Protein AF-A0A2V7KXC8-F1 (afdb_monomer_lite)

pLDDT: mean 89.39, std 6.76, range [58.69, 96.81]

Secondary structure (DSSP, 8-state):
-HHHHHHHHHHHHHH-TTHHHHSTTGGGTTS-HHHHHHHHHHHHHHHHHHTTT--HHHHHHHHHHHHHHHHHHHHHHHHHHHTTB-TTS-B--HHHHHHHHHHHHHHHHHHHHHHHHHHTS--

Radius of gyration: 15.14 Å; chains: 1; bounding box: 38×20×43 Å

Sequence (123 aa):
MVAAKHMAWACLVLSNPASLGATPLKPLYVVSPEYTAAMLFAASGLALAAMRRAPGGVTAAMMVPQQFLMILAASGSLTAILSAQYGDGEFRPLSFIAADQSIHVILALWHVFVLATWFRRPV

Foldseek 3Di:
DLLVVLQVQLVVCVVPVLCCQVALNVVVNVDHSNVSSVLSNQLSVLQVVLVPDDQLQSSLVSNVSSLVSLVSSLVSLVVCLVVCATSNGDHDDSVVSCVVSVVSNVVSVVVVVVSVVSNVDDD

Structure (mmCIF, N/CA/C/O backbone):
data_AF-A0A2V7KXC8-F1
#
_entry.id   AF-A0A2V7KXC8-F1
#
loop_
_atom_site.group_PDB
_atom_site.id
_atom_site.type_symbol
_atom_site.label_atom_id
_atom_site.label_alt_id
_atom_site.label_comp_id
_atom_site.label_asym_id
_atom_site.label_entity_id
_atom_site.label_seq_id
_atom_site.pdbx_PDB_ins_code
_atom_site.Cartn_x
_atom_site.Cartn_y
_atom_site.Cartn_z
_atom_site.occupancy
_atom_site.B_iso_or_equiv
_atom_site.auth_seq_id
_atom_site.auth_comp_id
_atom_site.auth_asym_id
_atom_site.auth_atom_id
_atom_site.pdbx_PDB_model_num
ATOM 1 N N . MET A 1 1 ? -4.573 -11.097 5.986 1.00 77.12 1 MET A N 1
ATOM 2 C CA . MET A 1 1 ? -3.992 -11.160 4.624 1.00 77.12 1 MET A CA 1
ATOM 3 C C . MET A 1 1 ? -3.213 -9.896 4.260 1.00 77.12 1 MET A C 1
ATOM 5 O O . MET A 1 1 ? -2.034 -10.017 3.970 1.00 77.12 1 MET A O 1
ATOM 9 N N . VAL A 1 2 ? -3.803 -8.692 4.325 1.00 88.25 2 VAL A N 1
ATOM 10 C CA . VAL A 1 2 ? -3.100 -7.447 3.930 1.00 88.25 2 VAL A CA 1
ATOM 11 C C . VAL A 1 2 ? -1.878 -7.137 4.811 1.00 88.25 2 VAL A C 1
ATOM 13 O O . VAL A 1 2 ? -0.831 -6.787 4.281 1.00 88.25 2 VAL A O 1
ATOM 16 N N . ALA A 1 3 ? -1.969 -7.316 6.135 1.00 90.38 3 ALA A N 1
ATOM 17 C CA . ALA A 1 3 ? -0.822 -7.108 7.031 1.00 90.38 3 ALA A CA 1
ATOM 18 C C . ALA A 1 3 ? 0.362 -8.019 6.656 1.00 90.38 3 ALA A C 1
ATOM 20 O O . ALA A 1 3 ? 1.474 -7.547 6.462 1.00 90.38 3 ALA A O 1
ATOM 21 N N . ALA A 1 4 ? 0.103 -9.311 6.427 1.00 91.75 4 ALA A N 1
ATOM 22 C CA . ALA A 1 4 ? 1.129 -10.254 5.977 1.00 91.75 4 ALA A CA 1
ATOM 23 C C . ALA A 1 4 ? 1.763 -9.840 4.636 1.00 91.75 4 ALA A C 1
ATOM 25 O O . ALA A 1 4 ? 2.968 -9.979 4.458 1.00 91.75 4 ALA A O 1
ATOM 26 N N . LYS A 1 5 ? 0.973 -9.280 3.712 1.00 91.75 5 LYS A N 1
ATOM 27 C CA . LYS A 1 5 ? 1.470 -8.756 2.434 1.00 91.75 5 LYS A CA 1
ATOM 28 C C . LYS A 1 5 ? 2.416 -7.567 2.616 1.00 91.75 5 LYS A C 1
ATOM 30 O O . LYS A 1 5 ? 3.486 -7.561 2.022 1.00 91.75 5 LYS A O 1
ATOM 35 N N . HIS A 1 6 ? 2.054 -6.591 3.448 1.00 93.31 6 HIS A N 1
ATOM 36 C CA . HIS A 1 6 ? 2.938 -5.460 3.747 1.00 93.31 6 HIS A CA 1
ATOM 37 C C . HIS A 1 6 ? 4.213 -5.907 4.470 1.00 93.31 6 HIS A C 1
ATOM 39 O O . HIS A 1 6 ? 5.286 -5.428 4.125 1.00 93.31 6 HIS A O 1
ATOM 45 N N . MET A 1 7 ? 4.131 -6.872 5.391 1.00 95.06 7 MET A N 1
ATOM 46 C CA . MET A 1 7 ? 5.323 -7.473 6.003 1.00 95.06 7 MET A CA 1
ATOM 47 C C . MET A 1 7 ? 6.217 -8.160 4.964 1.00 95.06 7 MET A C 1
ATOM 49 O O . MET A 1 7 ? 7.425 -7.951 4.970 1.00 95.06 7 MET A O 1
ATOM 53 N N . ALA A 1 8 ? 5.639 -8.941 4.045 1.00 94.00 8 ALA A N 1
ATOM 54 C CA . ALA A 1 8 ? 6.394 -9.598 2.980 1.00 94.00 8 ALA A CA 1
ATOM 55 C C . ALA A 1 8 ? 7.095 -8.580 2.069 1.00 94.00 8 ALA A C 1
ATOM 57 O O . ALA A 1 8 ? 8.270 -8.747 1.751 1.00 94.00 8 ALA A O 1
ATOM 58 N N . TRP A 1 9 ? 6.411 -7.494 1.701 1.00 93.25 9 TRP A N 1
ATOM 59 C CA . TRP A 1 9 ? 7.026 -6.397 0.957 1.00 93.25 9 TRP A CA 1
ATOM 60 C C . TRP A 1 9 ? 8.112 -5.676 1.748 1.00 93.25 9 TRP A C 1
ATOM 62 O O . TRP A 1 9 ? 9.144 -5.362 1.172 1.00 93.25 9 TRP A O 1
ATOM 72 N N . ALA A 1 10 ? 7.932 -5.457 3.050 1.00 93.56 10 ALA A N 1
ATOM 73 C CA . ALA A 1 10 ? 8.959 -4.845 3.885 1.00 93.56 10 ALA A CA 1
ATOM 74 C C . ALA A 1 10 ? 10.239 -5.694 3.894 1.00 93.56 10 ALA A C 1
ATOM 76 O O . ALA A 1 10 ? 11.326 -5.176 3.647 1.00 93.56 10 ALA A O 1
ATOM 77 N N . CYS A 1 11 ? 10.105 -7.011 4.086 1.00 94.88 11 CYS A N 1
ATOM 78 C CA . CYS A 1 11 ? 11.227 -7.945 3.992 1.00 94.88 11 CYS A CA 1
ATOM 79 C C . CYS A 1 11 ? 11.883 -7.917 2.606 1.00 94.88 11 CYS A C 1
ATOM 81 O O . CYS A 1 11 ? 13.110 -7.909 2.506 1.00 94.88 11 CYS A O 1
ATOM 83 N N . LEU A 1 12 ? 11.076 -7.890 1.542 1.00 92.88 12 LEU A N 1
ATOM 84 C CA . LEU A 1 12 ? 11.559 -7.869 0.164 1.00 92.88 12 LEU A CA 1
ATOM 85 C C . LEU A 1 12 ? 12.348 -6.589 -0.143 1.00 92.88 12 LEU A C 1
ATOM 87 O O . LEU A 1 12 ? 13.435 -6.677 -0.702 1.00 92.88 12 LEU A O 1
ATOM 91 N N . VAL A 1 13 ? 11.846 -5.425 0.276 1.00 91.75 13 VAL A N 1
ATOM 92 C CA . VAL A 1 13 ? 12.504 -4.123 0.086 1.00 91.75 13 VAL A CA 1
ATOM 93 C C . VAL A 1 13 ? 13.831 -4.055 0.841 1.00 91.75 13 VAL A C 1
ATOM 95 O O . VAL A 1 13 ? 14.814 -3.577 0.284 1.00 91.75 13 VAL A O 1
ATOM 98 N N . LEU A 1 14 ? 13.889 -4.581 2.070 1.00 93.00 14 LEU A N 1
ATOM 99 C CA . LEU A 1 14 ? 15.137 -4.645 2.843 1.00 93.00 14 LEU A CA 1
ATOM 100 C C . LEU A 1 14 ? 16.153 -5.625 2.251 1.00 93.00 14 LEU A C 1
ATOM 102 O O . LEU A 1 14 ? 17.354 -5.390 2.335 1.00 93.00 14 LEU A O 1
ATOM 106 N N . SER A 1 15 ? 15.681 -6.726 1.666 1.00 94.56 15 SER A N 1
ATOM 107 C CA . SER A 1 15 ? 16.556 -7.754 1.090 1.00 94.56 15 SER A CA 1
ATOM 108 C C . SER A 1 15 ? 17.047 -7.379 -0.308 1.00 94.56 15 SER A C 1
ATOM 110 O O . SER A 1 15 ? 18.147 -7.749 -0.704 1.00 94.56 15 SER A O 1
ATOM 112 N N . ASN A 1 16 ? 16.220 -6.667 -1.072 1.00 92.19 16 ASN A N 1
ATOM 113 C CA . ASN A 1 16 ? 16.525 -6.212 -2.418 1.00 92.19 16 ASN A CA 1
ATOM 114 C C . ASN A 1 16 ? 15.774 -4.900 -2.717 1.00 92.19 16 ASN A C 1
ATOM 116 O O . ASN A 1 16 ? 14.627 -4.947 -3.174 1.00 92.19 16 ASN A O 1
ATOM 120 N N . PRO A 1 17 ? 16.407 -3.729 -2.538 1.00 87.19 17 PRO A N 1
ATOM 121 C CA . PRO A 1 17 ? 15.781 -2.434 -2.808 1.00 87.19 17 PRO A CA 1
ATOM 122 C C . PRO A 1 17 ? 15.251 -2.262 -4.239 1.00 87.19 17 PRO A C 1
ATOM 124 O O . PRO A 1 17 ? 14.261 -1.559 -4.444 1.00 87.19 17 PRO A O 1
ATOM 127 N N . ALA A 1 18 ? 15.835 -2.952 -5.230 1.00 85.81 18 ALA A N 1
ATOM 128 C CA . ALA A 1 18 ? 15.357 -2.912 -6.616 1.00 85.81 18 ALA A CA 1
ATOM 129 C C . ALA A 1 18 ? 13.930 -3.478 -6.768 1.00 85.81 18 ALA A C 1
ATOM 131 O O . ALA A 1 18 ? 13.218 -3.148 -7.717 1.00 85.81 18 ALA A O 1
ATOM 132 N N . SER A 1 19 ? 13.464 -4.273 -5.798 1.00 86.31 19 SER A N 1
ATOM 133 C CA . SER A 1 19 ? 12.091 -4.784 -5.754 1.00 86.31 19 SER A CA 1
ATOM 134 C C . SER A 1 19 ? 11.019 -3.693 -5.654 1.00 86.31 19 SER A C 1
ATOM 136 O O . SER A 1 19 ? 9.867 -3.947 -6.008 1.00 86.31 19 SER A O 1
ATOM 138 N N . LEU A 1 20 ? 11.363 -2.464 -5.246 1.00 84.19 20 LEU A N 1
ATOM 139 C CA . LEU A 1 20 ? 10.432 -1.330 -5.284 1.00 84.19 20 LEU A CA 1
ATOM 140 C C . LEU A 1 20 ? 9.929 -1.037 -6.707 1.00 84.19 20 LEU A C 1
ATOM 142 O O . LEU A 1 20 ? 8.790 -0.610 -6.871 1.00 84.19 20 LEU A O 1
ATOM 146 N N . GLY A 1 21 ? 10.749 -1.299 -7.732 1.00 80.44 21 GLY A N 1
ATOM 147 C CA . GLY A 1 21 ? 10.351 -1.164 -9.136 1.00 80.44 21 GLY A CA 1
ATOM 148 C C . GLY A 1 21 ? 9.426 -2.290 -9.613 1.00 80.44 21 GLY A C 1
ATOM 149 O O . GLY A 1 21 ? 8.534 -2.059 -10.421 1.00 80.44 21 GLY A O 1
ATOM 150 N N . ALA A 1 22 ? 9.581 -3.500 -9.080 1.00 78.56 22 ALA A N 1
ATOM 151 C CA . ALA A 1 22 ? 8.754 -4.650 -9.455 1.00 78.56 22 ALA A CA 1
ATOM 152 C C . ALA A 1 22 ? 7.446 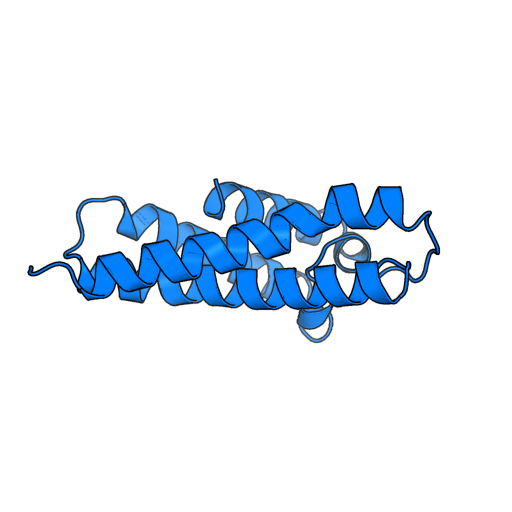-4.752 -8.647 1.00 78.56 22 ALA A C 1
ATOM 154 O O . ALA A 1 22 ? 6.530 -5.483 -9.021 1.00 78.56 22 ALA A O 1
ATOM 155 N N . THR A 1 23 ? 7.348 -4.035 -7.527 1.00 82.50 23 THR A N 1
ATOM 156 C CA . THR A 1 23 ? 6.164 -4.020 -6.661 1.00 82.50 23 THR A CA 1
ATOM 157 C C . THR A 1 23 ? 5.273 -2.808 -6.953 1.00 82.50 23 THR A C 1
ATOM 159 O O . THR A 1 23 ? 5.723 -1.811 -7.519 1.00 82.50 23 THR A O 1
ATOM 162 N N . PRO A 1 24 ? 4.004 -2.817 -6.507 1.00 83.12 24 PRO A N 1
ATOM 163 C CA . PRO A 1 24 ? 3.119 -1.659 -6.650 1.00 83.12 24 PRO A CA 1
ATOM 164 C C . PRO A 1 24 ? 3.526 -0.464 -5.770 1.00 83.12 24 PRO A C 1
ATOM 166 O O . PRO A 1 24 ? 2.815 0.535 -5.708 1.00 83.12 24 PRO A O 1
ATOM 169 N N . LEU A 1 25 ? 4.651 -0.563 -5.058 1.00 85.00 25 LEU A N 1
ATOM 170 C CA . LEU A 1 25 ? 5.147 0.433 -4.117 1.00 85.00 25 LEU A CA 1
ATOM 171 C C . LEU A 1 25 ? 6.005 1.511 -4.783 1.00 85.00 25 LEU A C 1
ATOM 173 O O . LEU A 1 25 ? 6.558 2.347 -4.076 1.00 85.00 25 LEU A O 1
ATOM 177 N N . LYS A 1 26 ? 6.080 1.555 -6.121 1.00 81.94 26 LYS A N 1
ATOM 178 C CA . LYS A 1 26 ? 6.777 2.620 -6.863 1.00 81.94 26 LYS A CA 1
ATOM 179 C C . LYS A 1 26 ? 6.459 4.044 -6.368 1.00 81.94 26 LYS A C 1
ATOM 181 O O . LYS A 1 26 ? 7.385 4.846 -6.309 1.00 81.94 26 LYS A O 1
ATOM 186 N N . PRO A 1 27 ? 5.226 4.409 -5.962 1.00 83.00 27 PRO A N 1
ATOM 187 C CA . PRO A 1 27 ? 4.978 5.741 -5.402 1.00 83.00 27 PRO A CA 1
ATOM 188 C C . PRO A 1 27 ? 5.803 6.070 -4.143 1.00 83.00 27 PRO A C 1
ATOM 190 O O . PRO A 1 27 ? 6.023 7.239 -3.848 1.00 83.00 27 PRO A O 1
ATOM 193 N N . LEU A 1 28 ? 6.285 5.057 -3.415 1.00 82.88 28 LEU A N 1
ATOM 194 C CA . LEU A 1 28 ? 7.161 5.201 -2.249 1.00 82.88 28 LEU A CA 1
ATOM 195 C C . LEU A 1 28 ? 8.654 5.255 -2.614 1.00 82.88 28 LEU A C 1
ATOM 197 O O . LEU A 1 28 ? 9.484 5.382 -1.726 1.00 82.88 28 LEU A O 1
ATOM 201 N N . TYR A 1 29 ? 9.026 5.227 -3.896 1.00 77.94 29 TYR A N 1
ATOM 202 C CA . TYR A 1 29 ? 10.431 5.285 -4.331 1.00 77.94 29 TYR A CA 1
ATOM 203 C C . TYR A 1 29 ? 11.143 6.595 -3.940 1.00 77.94 29 TYR A C 1
ATOM 205 O O . TYR A 1 29 ? 12.365 6.682 -3.973 1.00 77.94 29 TYR A O 1
ATOM 213 N N . VAL A 1 30 ? 10.375 7.629 -3.576 1.00 75.25 30 VAL A N 1
ATOM 214 C CA . VAL A 1 30 ? 10.886 8.928 -3.108 1.00 75.25 30 VAL A CA 1
ATOM 215 C C . VAL A 1 30 ? 11.401 8.904 -1.666 1.00 75.25 30 VAL A C 1
ATOM 217 O O . VAL A 1 30 ? 12.078 9.843 -1.253 1.00 75.25 30 VAL A O 1
ATOM 220 N N . VAL A 1 31 ? 11.086 7.861 -0.893 1.00 79.69 31 VAL A N 1
ATOM 221 C CA . VAL A 1 31 ? 11.632 7.643 0.454 1.00 79.69 31 VAL A CA 1
ATOM 222 C C . VAL A 1 31 ? 12.657 6.510 0.422 1.00 79.69 31 VAL A C 1
ATOM 224 O O . VAL A 1 31 ? 12.628 5.664 -0.470 1.00 79.69 31 VAL A O 1
ATOM 227 N N . SER A 1 32 ? 13.583 6.478 1.387 1.00 89.25 32 SER A N 1
ATOM 228 C CA . SER A 1 32 ? 14.586 5.408 1.415 1.00 89.25 32 SER A CA 1
ATOM 229 C C . SER A 1 32 ? 13.927 4.023 1.587 1.00 89.25 32 SER A C 1
ATOM 231 O O . SER A 1 32 ? 12.830 3.920 2.163 1.00 89.25 32 SER A O 1
ATOM 233 N N . PRO A 1 33 ? 14.569 2.939 1.114 1.00 88.94 33 PRO A N 1
ATOM 234 C CA . PRO A 1 33 ? 14.073 1.575 1.301 1.00 88.94 33 PRO A CA 1
ATOM 235 C C . PRO A 1 33 ? 13.790 1.239 2.772 1.00 88.94 33 PRO A C 1
ATOM 237 O O . PRO A 1 33 ? 12.774 0.616 3.084 1.00 88.94 33 PRO A O 1
ATOM 240 N N . GLU A 1 34 ? 14.637 1.711 3.689 1.00 92.00 34 GLU A N 1
ATOM 241 C CA . GLU A 1 34 ? 14.500 1.507 5.133 1.00 92.00 34 GLU A CA 1
ATOM 242 C C . GLU A 1 34 ? 13.247 2.197 5.678 1.00 92.00 34 GLU A C 1
ATOM 244 O O . GLU A 1 34 ? 12.486 1.587 6.431 1.00 92.00 34 GLU A O 1
ATOM 249 N N . TYR A 1 35 ? 12.983 3.441 5.260 1.00 91.81 35 TYR A N 1
ATOM 250 C CA . TYR A 1 35 ? 11.762 4.153 5.642 1.00 91.81 35 TYR A CA 1
ATOM 251 C C . TYR A 1 35 ? 10.513 3.472 5.079 1.00 91.81 35 TYR A C 1
ATOM 253 O O . TYR A 1 35 ? 9.530 3.306 5.803 1.00 91.81 35 TYR A O 1
ATOM 261 N N . THR A 1 36 ? 10.556 3.010 3.826 1.00 92.19 36 THR A N 1
ATOM 262 C CA . THR A 1 36 ? 9.450 2.249 3.219 1.00 92.19 36 THR A CA 1
ATOM 263 C C . THR A 1 36 ? 9.154 0.987 4.028 1.00 92.19 36 THR A C 1
ATOM 265 O O . THR A 1 36 ? 8.006 0.734 4.402 1.00 92.19 36 THR A O 1
ATOM 268 N N . ALA A 1 37 ? 10.187 0.206 4.350 1.00 93.44 37 ALA A N 1
ATOM 269 C CA . ALA A 1 37 ? 10.046 -1.008 5.141 1.00 93.44 37 ALA A CA 1
ATOM 270 C C . ALA A 1 37 ? 9.512 -0.714 6.550 1.00 93.44 37 ALA A C 1
ATOM 272 O O . ALA A 1 37 ? 8.599 -1.399 7.014 1.00 93.44 37 ALA A O 1
ATOM 273 N N . ALA A 1 38 ? 10.011 0.337 7.208 1.00 94.38 38 ALA A N 1
ATOM 274 C CA . ALA A 1 38 ? 9.526 0.764 8.516 1.00 94.38 38 ALA A CA 1
ATOM 275 C C . ALA A 1 38 ? 8.035 1.137 8.480 1.00 94.38 38 ALA A C 1
ATOM 277 O O . ALA A 1 38 ? 7.276 0.691 9.340 1.00 94.38 38 ALA A O 1
ATOM 278 N N . MET A 1 39 ? 7.586 1.880 7.462 1.00 94.31 39 MET A N 1
ATOM 279 C CA . MET A 1 39 ? 6.169 2.220 7.276 1.00 94.31 39 MET A CA 1
ATOM 280 C C . MET A 1 39 ? 5.299 0.972 7.088 1.00 94.31 39 MET A C 1
ATOM 282 O O . MET A 1 39 ? 4.244 0.851 7.714 1.00 94.31 39 MET A O 1
ATOM 286 N N . LEU A 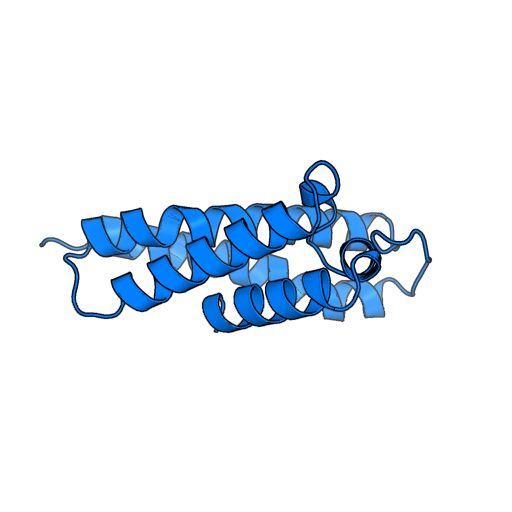1 40 ? 5.748 0.026 6.259 1.00 95.06 40 LEU A N 1
ATOM 287 C CA . LEU A 1 40 ? 5.044 -1.232 6.002 1.00 95.06 40 LEU A CA 1
ATOM 288 C C . LEU A 1 40 ? 4.940 -2.097 7.267 1.00 95.06 40 LEU A C 1
ATOM 290 O O . LEU A 1 40 ? 3.863 -2.628 7.562 1.00 95.06 40 LEU A O 1
ATOM 294 N N . PHE A 1 41 ? 6.021 -2.213 8.044 1.00 96.81 41 PHE A N 1
ATOM 295 C CA . PHE A 1 41 ? 6.011 -2.930 9.320 1.00 96.81 41 PHE A CA 1
ATOM 296 C C . PHE A 1 41 ? 5.130 -2.238 10.359 1.00 96.81 41 PHE A C 1
ATOM 298 O O . PHE A 1 41 ? 4.330 -2.911 11.009 1.00 96.81 41 PHE A O 1
ATOM 305 N N . ALA A 1 42 ? 5.215 -0.913 10.488 1.00 95.44 42 ALA A N 1
ATOM 306 C CA . ALA A 1 42 ? 4.406 -0.148 11.431 1.00 95.44 42 ALA A CA 1
ATOM 307 C C . ALA A 1 42 ? 2.905 -0.286 11.132 1.00 95.44 42 ALA A C 1
ATOM 309 O O . ALA A 1 42 ? 2.123 -0.609 12.027 1.00 95.44 42 ALA A O 1
ATOM 310 N N . ALA A 1 43 ? 2.501 -0.127 9.867 1.00 95.44 43 ALA A N 1
ATOM 311 C CA . ALA A 1 43 ? 1.112 -0.309 9.450 1.00 95.44 43 ALA A CA 1
ATOM 312 C C . ALA A 1 43 ? 0.616 -1.742 9.708 1.00 95.44 43 ALA A C 1
ATOM 314 O O . ALA A 1 43 ? -0.488 -1.937 10.221 1.00 95.44 43 ALA A O 1
ATOM 315 N N . SER A 1 44 ? 1.459 -2.743 9.437 1.00 95.19 44 SER A N 1
ATOM 316 C CA . SER A 1 44 ? 1.143 -4.149 9.714 1.00 95.19 44 SER A CA 1
ATOM 317 C C . SER A 1 44 ? 0.987 -4.422 11.209 1.00 95.19 44 SER A C 1
ATOM 319 O O . SER A 1 44 ? 0.047 -5.104 11.615 1.00 95.19 44 SER A O 1
ATOM 321 N N . GLY A 1 45 ? 1.876 -3.870 12.037 1.00 94.31 45 GLY A N 1
ATOM 322 C CA . GLY A 1 45 ? 1.827 -3.995 13.492 1.00 94.31 45 GLY A CA 1
ATOM 323 C C . GLY A 1 45 ? 0.557 -3.383 14.080 1.00 94.31 45 GLY A C 1
ATOM 324 O O . GLY A 1 45 ? -0.120 -4.031 14.878 1.00 94.31 45 GLY A O 1
ATOM 325 N N . LEU A 1 46 ? 0.178 -2.182 13.627 1.00 94.06 46 LEU A N 1
ATOM 326 C CA . LEU A 1 46 ? -1.079 -1.537 14.019 1.00 94.06 46 LEU A CA 1
ATOM 327 C C . LEU A 1 46 ? -2.298 -2.364 13.602 1.00 94.06 46 LEU A C 1
ATOM 329 O O . LEU A 1 46 ? -3.191 -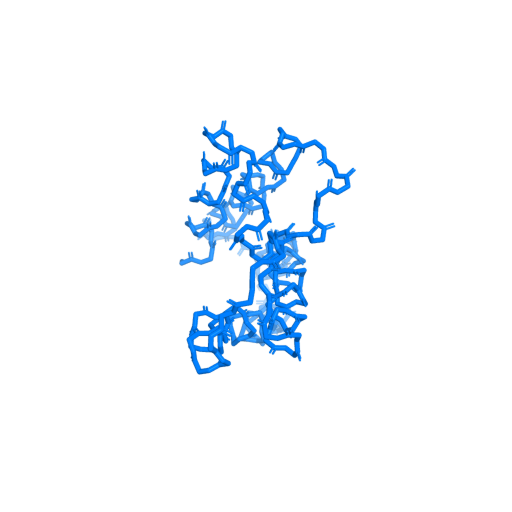2.587 14.418 1.00 94.06 46 LEU A O 1
ATOM 333 N N . ALA A 1 47 ? -2.310 -2.882 12.372 1.00 91.69 47 ALA A N 1
ATOM 334 C CA . ALA A 1 47 ? -3.392 -3.735 11.892 1.00 91.69 47 ALA A CA 1
ATOM 335 C C . ALA A 1 47 ? -3.539 -5.013 12.739 1.00 91.69 47 ALA A C 1
ATOM 337 O O . ALA A 1 47 ? -4.651 -5.391 13.107 1.00 91.69 47 ALA A O 1
ATOM 338 N N . LEU A 1 48 ? -2.430 -5.663 13.103 1.00 92.69 48 LEU A N 1
ATOM 339 C CA . LEU A 1 48 ? -2.444 -6.842 13.975 1.00 92.69 48 LEU A CA 1
ATOM 340 C C . LEU A 1 48 ? -2.893 -6.503 15.403 1.00 92.69 48 LEU A C 1
ATOM 342 O O . LEU A 1 48 ? -3.656 -7.259 16.005 1.00 92.69 48 LEU A O 1
ATOM 346 N N . ALA A 1 49 ? -2.455 -5.366 15.947 1.00 91.00 49 ALA A N 1
ATOM 347 C CA . ALA A 1 49 ? -2.860 -4.911 17.274 1.00 91.00 49 ALA A CA 1
ATOM 348 C C . ALA A 1 49 ? -4.366 -4.606 17.337 1.00 91.00 49 ALA A C 1
ATOM 350 O O . ALA A 1 49 ? -5.040 -5.013 18.281 1.00 91.00 49 ALA A O 1
ATOM 351 N N . ALA A 1 50 ? -4.917 -3.985 16.295 1.00 88.50 50 ALA A N 1
ATOM 352 C CA . ALA A 1 50 ? -6.337 -3.664 16.183 1.00 88.50 50 ALA A CA 1
ATOM 353 C C . ALA A 1 50 ? -7.259 -4.900 16.168 1.00 88.50 50 ALA A C 1
ATOM 355 O O . ALA A 1 50 ? -8.438 -4.791 16.513 1.00 88.50 50 ALA A O 1
ATOM 356 N N . MET A 1 51 ? -6.732 -6.086 15.833 1.00 84.19 51 MET A N 1
ATOM 357 C CA . MET A 1 51 ? -7.468 -7.353 15.926 1.00 84.19 51 MET A CA 1
ATOM 358 C C . MET A 1 51 ? -7.658 -7.844 17.372 1.00 84.19 51 MET A C 1
ATOM 360 O O . MET A 1 51 ? -8.493 -8.714 17.614 1.00 84.19 51 MET A O 1
ATOM 364 N N . ARG A 1 52 ? -6.934 -7.295 18.358 1.00 85.44 52 ARG A N 1
ATOM 365 C CA . ARG A 1 52 ? -6.974 -7.738 19.767 1.00 85.44 52 ARG A CA 1
ATOM 366 C C . ARG A 1 52 ? -8.148 -7.156 20.579 1.00 85.44 52 ARG A C 1
ATOM 368 O O . ARG A 1 52 ? -7.983 -6.858 21.754 1.00 85.44 52 ARG A O 1
ATOM 375 N N . ARG A 1 53 ? -9.345 -7.061 19.983 1.00 69.75 53 ARG A N 1
ATOM 376 C CA . ARG A 1 53 ? -10.592 -6.542 20.601 1.00 69.75 53 ARG A CA 1
ATOM 377 C C . ARG A 1 53 ? -10.559 -5.053 20.991 1.00 69.75 53 ARG A C 1
ATOM 379 O O . ARG A 1 53 ? -10.991 -4.687 22.079 1.00 69.75 53 ARG A O 1
ATOM 386 N N . ALA A 1 54 ? -10.085 -4.186 20.099 1.00 74.19 54 ALA A N 1
ATOM 387 C CA . ALA A 1 54 ? -10.318 -2.750 20.254 1.00 74.19 54 ALA A CA 1
ATOM 388 C C . ALA A 1 54 ? -11.785 -2.383 19.903 1.00 74.19 54 ALA A C 1
ATOM 390 O O . ALA A 1 54 ? -12.413 -3.090 19.108 1.00 74.19 54 ALA A O 1
ATOM 391 N N . PRO A 1 55 ? -12.348 -1.298 20.474 1.00 82.56 55 PRO A N 1
ATOM 392 C CA . PRO A 1 55 ? -13.630 -0.734 20.046 1.00 82.56 55 PRO A CA 1
ATOM 393 C C . PRO A 1 55 ? -13.655 -0.444 18.544 1.00 82.56 55 PRO A C 1
ATOM 395 O O . PRO A 1 55 ? -12.626 -0.074 17.978 1.00 82.56 55 PRO A O 1
ATOM 398 N N . GLY A 1 56 ? -14.824 -0.527 17.900 1.00 81.75 56 GLY A N 1
ATOM 399 C CA . GLY A 1 56 ? -14.925 -0.454 16.436 1.00 81.75 56 GLY A CA 1
ATOM 400 C C . GLY A 1 56 ? -14.272 0.785 15.809 1.00 81.75 56 GLY A C 1
ATOM 401 O O . GLY A 1 56 ? -13.523 0.660 14.838 1.00 81.75 56 GLY A O 1
ATOM 402 N N . GLY A 1 57 ? -14.461 1.961 16.416 1.00 84.06 57 GLY A N 1
ATOM 403 C CA . GLY A 1 57 ? -13.812 3.204 15.983 1.00 84.06 57 GLY A CA 1
ATOM 404 C C . GLY A 1 57 ? -12.289 3.213 16.175 1.00 84.06 57 GLY A C 1
ATOM 405 O O . GLY A 1 57 ? -11.566 3.714 15.316 1.00 84.06 57 GLY A O 1
ATOM 406 N N . VAL A 1 58 ? -11.782 2.604 17.253 1.00 87.06 58 VAL A N 1
ATOM 407 C CA . VAL A 1 58 ? -10.336 2.473 17.511 1.00 87.06 58 VAL A CA 1
ATOM 408 C C . VAL A 1 58 ? -9.710 1.489 16.525 1.00 87.06 58 VAL A C 1
ATOM 410 O O . VAL A 1 58 ? -8.690 1.803 15.915 1.00 87.06 58 VAL A O 1
ATOM 413 N N . THR A 1 59 ? -10.353 0.339 16.293 1.00 88.44 59 THR A N 1
ATOM 414 C CA . THR A 1 59 ? -9.952 -0.610 15.247 1.00 88.44 59 THR A CA 1
ATOM 415 C C . THR A 1 59 ? -9.880 0.086 13.892 1.00 88.44 59 THR A C 1
ATOM 417 O O . THR A 1 59 ? -8.894 -0.079 13.178 1.00 88.44 59 THR A O 1
ATOM 420 N N . ALA A 1 60 ? -10.884 0.896 13.546 1.00 87.38 60 ALA A N 1
ATOM 421 C CA . ALA A 1 60 ? -10.900 1.617 12.283 1.00 87.38 60 ALA A CA 1
ATOM 422 C C . ALA A 1 60 ? -9.748 2.634 12.182 1.00 87.38 60 ALA A C 1
ATOM 424 O O . ALA A 1 60 ? -9.005 2.616 11.203 1.00 87.38 60 ALA A O 1
ATOM 425 N N . ALA A 1 61 ? -9.521 3.453 13.212 1.00 89.00 61 ALA A N 1
ATOM 426 C CA . ALA A 1 61 ? -8.414 4.410 13.235 1.00 89.00 61 ALA A CA 1
ATOM 427 C C . ALA A 1 61 ? -7.040 3.728 13.073 1.00 89.00 61 ALA A C 1
ATOM 429 O O . ALA A 1 61 ? -6.218 4.163 12.267 1.00 89.00 61 ALA A O 1
ATOM 430 N N . MET A 1 62 ? -6.811 2.609 13.766 1.00 91.88 62 MET A N 1
ATOM 431 C CA . MET A 1 62 ? -5.565 1.836 13.668 1.00 91.88 62 MET A CA 1
ATOM 432 C C . MET A 1 62 ? -5.358 1.176 12.295 1.00 91.88 62 MET A C 1
ATOM 434 O O . MET A 1 62 ? -4.226 0.878 11.920 1.00 91.88 62 MET A O 1
ATOM 438 N N . MET A 1 63 ? -6.431 0.958 11.529 1.00 92.50 63 MET A N 1
ATOM 439 C CA . MET A 1 63 ? -6.383 0.395 10.175 1.00 92.50 63 MET A CA 1
ATOM 440 C C . MET A 1 63 ? -6.178 1.455 9.082 1.00 92.50 63 MET A C 1
ATOM 442 O O . MET A 1 63 ? -5.919 1.094 7.932 1.00 92.50 63 MET A O 1
ATOM 446 N N . VAL A 1 64 ? -6.251 2.753 9.404 1.00 92.62 64 VAL A N 1
ATOM 447 C CA . VAL A 1 64 ? -6.055 3.841 8.426 1.00 92.62 64 VAL A CA 1
ATOM 448 C C . VAL A 1 64 ? -4.677 3.784 7.750 1.00 92.62 64 VAL A C 1
ATOM 450 O O . VAL A 1 64 ? -4.645 3.841 6.519 1.00 92.62 64 VAL A O 1
ATOM 453 N N . PRO A 1 65 ? -3.545 3.597 8.462 1.00 94.44 65 PRO A N 1
ATOM 454 C CA . PRO A 1 65 ? -2.238 3.482 7.809 1.00 94.44 65 PRO A CA 1
ATOM 455 C C . PRO A 1 65 ? -2.171 2.303 6.829 1.00 94.44 65 PRO A C 1
ATOM 457 O O . PRO A 1 65 ? -1.627 2.419 5.731 1.00 94.44 65 PRO A O 1
ATOM 460 N N . GLN A 1 66 ? -2.794 1.180 7.196 1.00 94.31 66 GLN A N 1
ATOM 461 C CA . GLN A 1 66 ? -2.892 -0.001 6.344 1.00 94.31 66 GLN A CA 1
ATOM 462 C C . GLN A 1 66 ? -3.708 0.288 5.073 1.00 94.31 66 GLN A C 1
ATOM 464 O O . GLN A 1 66 ? -3.314 -0.125 3.982 1.00 94.31 66 GLN A O 1
ATOM 469 N N . GLN A 1 67 ? -4.819 1.019 5.199 1.00 95.00 67 GLN A N 1
ATOM 470 C CA . GLN A 1 67 ? -5.643 1.443 4.066 1.00 95.00 67 GLN A CA 1
ATOM 471 C C . GLN A 1 67 ? -4.900 2.411 3.142 1.00 95.00 67 GLN A C 1
ATOM 473 O O . GLN A 1 67 ? -4.969 2.266 1.924 1.00 95.00 67 GLN A O 1
ATOM 478 N N . PHE A 1 68 ? -4.180 3.378 3.708 1.00 94.12 68 PHE A N 1
ATOM 479 C CA . PHE A 1 68 ? -3.406 4.351 2.943 1.00 94.12 68 PHE A CA 1
ATOM 480 C C . PHE A 1 68 ? -2.384 3.665 2.025 1.00 94.12 68 PHE A C 1
ATOM 482 O O . PHE A 1 68 ? -2.364 3.916 0.820 1.00 94.12 68 PHE A O 1
ATOM 489 N N . LEU A 1 69 ? -1.601 2.729 2.570 1.00 94.62 69 LEU A N 1
ATOM 490 C CA . LEU A 1 69 ? -0.611 1.972 1.799 1.00 94.62 69 LEU A CA 1
ATOM 491 C C . LEU A 1 69 ? -1.249 1.117 0.694 1.00 94.62 69 LEU A C 1
ATOM 493 O O . LEU A 1 69 ? -0.677 0.989 -0.385 1.00 94.62 69 LEU A O 1
ATOM 497 N N . MET A 1 70 ? -2.453 0.582 0.912 1.00 94.69 70 MET A N 1
ATOM 498 C CA . MET A 1 70 ? -3.179 -0.126 -0.145 1.00 94.69 70 MET A CA 1
ATOM 499 C C . MET A 1 70 ? -3.665 0.786 -1.264 1.00 94.69 70 MET A C 1
ATOM 501 O O . MET A 1 70 ? -3.636 0.368 -2.416 1.00 94.69 70 MET A O 1
ATOM 505 N N . ILE A 1 71 ? -4.110 2.006 -0.956 1.00 94.56 71 ILE A N 1
ATOM 506 C CA . ILE A 1 71 ? -4.515 2.973 -1.985 1.00 94.56 71 ILE A CA 1
ATOM 507 C C . ILE A 1 71 ? -3.307 3.356 -2.843 1.00 94.56 71 ILE A C 1
ATOM 509 O O . ILE A 1 71 ? -3.417 3.373 -4.068 1.00 94.56 71 ILE A O 1
ATOM 513 N N . LEU A 1 72 ? -2.148 3.590 -2.220 1.00 93.00 72 LEU A N 1
ATOM 514 C CA . LEU A 1 72 ? -0.899 3.826 -2.948 1.00 93.00 72 LEU A CA 1
ATOM 515 C C . LEU A 1 72 ? -0.494 2.621 -3.803 1.00 93.00 72 LEU A C 1
ATOM 517 O O . LEU A 1 72 ? -0.135 2.779 -4.965 1.00 93.00 72 LEU A O 1
ATOM 521 N N . ALA A 1 73 ? -0.587 1.407 -3.258 1.00 92.81 73 ALA A N 1
ATOM 522 C CA . ALA A 1 73 ? -0.302 0.204 -4.028 1.00 92.81 73 ALA A CA 1
ATOM 523 C C . ALA A 1 73 ? -1.266 0.052 -5.216 1.00 92.81 73 ALA A C 1
ATOM 525 O O . ALA A 1 73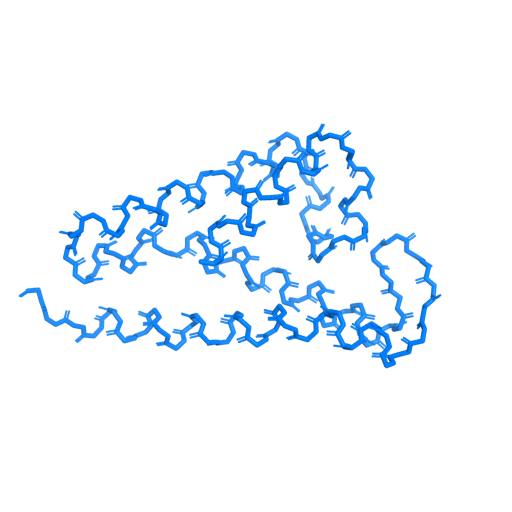 ? -0.842 -0.262 -6.321 1.00 92.81 73 ALA A O 1
ATOM 526 N N . ALA A 1 74 ? -2.558 0.317 -5.015 1.00 94.62 74 ALA A N 1
ATOM 527 C CA . ALA A 1 74 ? -3.561 0.252 -6.070 1.00 94.62 74 ALA A CA 1
ATOM 528 C C . ALA A 1 74 ? -3.327 1.295 -7.171 1.00 94.62 74 ALA A C 1
ATOM 530 O O . ALA A 1 74 ? -3.528 0.979 -8.342 1.00 94.62 74 ALA A O 1
ATOM 531 N N . SER A 1 75 ? -2.876 2.509 -6.835 1.00 93.44 75 SER A N 1
ATOM 532 C CA . SER A 1 75 ? -2.533 3.515 -7.846 1.00 93.44 75 SER A CA 1
ATOM 533 C C . SER A 1 75 ? -1.288 3.116 -8.646 1.00 93.44 75 SER A C 1
ATOM 535 O O . SER A 1 75 ? -1.286 3.244 -9.873 1.00 93.44 75 SER A O 1
ATOM 537 N N . GLY A 1 76 ? -0.274 2.544 -7.986 1.00 92.19 76 GLY A N 1
ATOM 538 C CA . GLY A 1 76 ? 0.892 1.945 -8.642 1.00 92.19 76 GLY A CA 1
ATOM 539 C C . GLY A 1 76 ? 0.506 0.801 -9.584 1.00 92.19 76 GLY A C 1
ATOM 540 O O . GLY A 1 76 ? 0.906 0.794 -10.746 1.00 92.19 76 GLY A O 1
ATOM 541 N N . SER A 1 77 ? -0.349 -0.111 -9.121 1.00 93.88 77 SER A N 1
ATOM 542 C CA . SER A 1 77 ? -0.910 -1.204 -9.920 1.00 93.88 77 SER A CA 1
ATOM 543 C C . SER A 1 77 ? -1.694 -0.708 -11.131 1.00 93.88 77 SER A C 1
ATOM 545 O O . SER A 1 77 ? -1.497 -1.212 -12.233 1.00 93.88 77 SER A O 1
ATOM 547 N N . LEU A 1 78 ? -2.564 0.291 -10.956 1.00 94.31 78 LEU A N 1
ATOM 548 C CA . LEU A 1 78 ? -3.345 0.849 -12.057 1.00 94.31 78 LEU A CA 1
ATOM 549 C C . LEU A 1 78 ? -2.436 1.505 -13.099 1.00 94.31 78 LEU A C 1
ATOM 551 O O . LEU A 1 78 ? -2.619 1.283 -14.291 1.00 94.31 78 LEU A O 1
ATOM 555 N N . THR A 1 79 ? -1.422 2.246 -12.649 1.00 92.56 79 THR A N 1
ATOM 556 C CA . THR A 1 79 ? -0.410 2.837 -13.534 1.00 92.56 79 THR A CA 1
ATOM 557 C C . THR A 1 79 ? 0.307 1.751 -14.333 1.00 92.56 79 THR A C 1
ATOM 559 O O . THR A 1 79 ? 0.442 1.877 -15.546 1.00 92.56 79 THR A O 1
ATOM 562 N N . ALA A 1 80 ? 0.708 0.657 -13.680 1.00 91.94 80 ALA A N 1
ATOM 563 C CA . ALA A 1 80 ? 1.395 -0.439 -14.351 1.00 91.94 80 ALA A CA 1
ATOM 564 C C . ALA A 1 80 ? 0.519 -1.127 -15.411 1.00 91.94 80 ALA A C 1
ATOM 566 O O . ALA A 1 80 ? 0.986 -1.417 -16.513 1.00 91.94 80 ALA A O 1
ATOM 567 N N . ILE A 1 81 ? -0.765 -1.342 -15.101 1.00 94.00 81 ILE A N 1
ATOM 568 C CA . ILE A 1 81 ? -1.742 -1.913 -16.037 1.00 94.00 81 ILE A CA 1
ATOM 569 C C . ILE A 1 81 ? -1.931 -0.988 -17.239 1.00 94.00 81 ILE A C 1
ATOM 571 O O . ILE A 1 81 ? -1.810 -1.438 -18.374 1.00 94.00 81 ILE A O 1
ATOM 575 N N . LEU A 1 82 ? -2.211 0.297 -17.007 1.00 93.44 82 LEU A N 1
ATOM 576 C CA . LEU A 1 82 ? -2.509 1.252 -18.079 1.00 93.44 82 LEU A CA 1
ATOM 577 C C . LEU A 1 82 ? -1.310 1.489 -19.005 1.00 93.44 82 LEU A C 1
ATOM 579 O O . LEU A 1 82 ? -1.499 1.673 -20.204 1.00 93.44 82 LEU A O 1
ATOM 583 N N . SER A 1 83 ? -0.092 1.442 -18.465 1.00 92.06 83 SER A N 1
ATOM 584 C CA . SER A 1 83 ? 1.142 1.622 -19.236 1.00 92.06 83 SER A CA 1
ATOM 585 C C . SER A 1 83 ? 1.696 0.324 -19.832 1.00 92.06 83 SER A C 1
ATOM 587 O O . SER A 1 83 ? 2.705 0.370 -20.531 1.00 92.06 83 SER A O 1
ATOM 589 N N . ALA A 1 84 ? 1.084 -0.833 -19.543 1.00 92.25 84 ALA A N 1
ATOM 590 C CA . ALA A 1 84 ? 1.621 -2.162 -19.856 1.00 92.25 84 ALA A CA 1
ATOM 591 C C . ALA A 1 84 ? 3.102 -2.342 -19.436 1.00 92.25 84 ALA A C 1
ATOM 593 O O . ALA A 1 84 ? 3.883 -3.027 -20.103 1.00 92.25 84 ALA A O 1
ATOM 594 N N . GLN A 1 85 ? 3.489 -1.716 -18.322 1.00 91.69 85 GLN A N 1
ATOM 595 C CA . GLN A 1 85 ? 4.876 -1.587 -17.881 1.00 91.69 85 GLN A CA 1
ATOM 596 C C . GLN A 1 85 ? 4.941 -1.580 -16.352 1.00 91.69 85 GLN A C 1
ATOM 598 O O . GLN A 1 85 ? 4.195 -0.847 -15.705 1.00 91.69 85 GLN A O 1
ATOM 603 N N . TYR A 1 86 ? 5.833 -2.370 -15.756 1.00 88.69 86 TYR A N 1
ATOM 604 C CA . TYR A 1 86 ? 6.058 -2.320 -14.308 1.00 88.69 86 TYR A CA 1
ATOM 605 C C . TYR A 1 86 ? 6.834 -1.061 -13.902 1.00 88.69 86 TYR A C 1
ATOM 607 O O . TYR A 1 86 ? 7.242 -0.233 -14.721 1.00 88.69 86 TYR A O 1
ATOM 615 N N . GLY A 1 87 ? 7.037 -0.881 -12.598 1.00 83.50 87 GLY A N 1
ATOM 616 C CA . GLY A 1 87 ? 7.800 0.251 -12.098 1.00 83.50 87 GLY A CA 1
ATOM 617 C C . GLY A 1 87 ? 9.282 0.234 -12.473 1.00 83.50 87 GLY A C 1
ATOM 618 O O . GLY A 1 87 ? 9.877 1.311 -12.506 1.00 83.50 87 GLY A O 1
ATOM 619 N N . ASP A 1 88 ? 9.816 -0.940 -12.807 1.00 84.62 88 ASP A N 1
ATOM 620 C CA . ASP A 1 88 ? 11.164 -1.206 -13.320 1.00 84.62 88 ASP A CA 1
ATOM 621 C C . ASP A 1 88 ? 11.381 -0.735 -14.771 1.00 84.62 88 ASP A C 1
ATOM 623 O O . ASP A 1 88 ? 12.521 -0.610 -15.210 1.00 84.62 88 ASP A O 1
ATOM 627 N N . GLY A 1 89 ? 10.310 -0.411 -15.499 1.00 85.81 89 GLY A N 1
ATOM 628 C CA . GLY A 1 89 ? 10.383 0.029 -16.888 1.00 85.81 89 GLY A CA 1
ATOM 629 C C . GLY A 1 89 ? 10.326 -1.104 -17.920 1.00 85.81 89 GLY A C 1
ATOM 630 O O . GLY A 1 89 ? 10.393 -0.829 -19.118 1.00 85.81 89 GLY A O 1
ATOM 631 N N . GLU A 1 90 ? 10.154 -2.360 -17.514 1.00 87.62 90 GLU A N 1
ATOM 632 C CA . GLU A 1 90 ? 9.997 -3.466 -18.458 1.00 87.62 90 GLU A CA 1
ATOM 633 C C . GLU A 1 90 ? 8.554 -3.586 -18.956 1.00 87.62 90 GLU A C 1
ATOM 635 O O . GLU A 1 90 ? 7.600 -3.653 -18.171 1.00 87.62 90 GLU A O 1
ATOM 640 N N . PHE A 1 91 ? 8.391 -3.662 -20.278 1.00 91.31 91 PHE A N 1
ATOM 641 C CA . PHE A 1 91 ? 7.104 -3.955 -20.901 1.00 91.31 91 PHE A CA 1
ATOM 642 C C . PHE A 1 91 ? 6.767 -5.436 -20.757 1.00 91.31 91 PHE A C 1
ATOM 644 O O . PHE A 1 91 ? 7.589 -6.302 -21.065 1.00 91.31 91 PHE A O 1
ATOM 651 N N . ARG A 1 92 ? 5.537 -5.740 -20.333 1.00 92.25 92 ARG A N 1
ATOM 652 C CA . ARG A 1 92 ? 5.024 -7.119 -20.259 1.00 92.25 92 ARG A CA 1
ATOM 653 C C . ARG A 1 92 ? 3.608 -7.182 -20.849 1.00 92.25 92 ARG A C 1
ATOM 655 O O . ARG A 1 92 ? 2.931 -6.155 -20.903 1.00 92.25 92 ARG A O 1
ATOM 662 N N . PRO A 1 93 ? 3.134 -8.357 -21.312 1.00 94.81 93 PRO A N 1
ATOM 663 C CA . PRO A 1 93 ? 1.795 -8.478 -21.882 1.00 94.81 93 PRO A CA 1
ATOM 664 C C . PRO A 1 93 ? 0.722 -7.939 -20.932 1.00 94.81 93 PRO A C 1
ATOM 666 O O . PRO A 1 93 ? 0.726 -8.260 -19.743 1.00 94.81 93 PRO A O 1
ATOM 669 N N . LEU A 1 94 ? -0.226 -7.160 -21.461 1.00 93.44 94 LEU A N 1
ATOM 670 C CA . LEU A 1 94 ? -1.264 -6.508 -20.656 1.00 93.44 94 LEU A CA 1
ATOM 671 C C . LEU A 1 94 ? -2.040 -7.509 -19.790 1.00 93.44 94 LEU A C 1
ATOM 673 O O . LEU A 1 94 ? -2.315 -7.231 -18.629 1.00 93.44 94 LEU A O 1
ATOM 677 N N . SER A 1 95 ? -2.356 -8.687 -20.332 1.00 94.62 95 SER A N 1
ATOM 678 C CA . SER A 1 95 ? -3.055 -9.750 -19.603 1.00 94.62 95 SER A CA 1
ATOM 679 C C . SER A 1 95 ? -2.263 -10.260 -18.398 1.00 94.62 95 SER A C 1
ATOM 681 O O . SER A 1 95 ? -2.855 -10.517 -17.352 1.00 94.62 95 SER A O 1
ATOM 683 N N . PHE A 1 96 ? -0.936 -10.356 -18.516 1.00 93.94 96 PHE A N 1
ATOM 684 C CA . PHE A 1 96 ? -0.053 -10.756 -17.423 1.00 93.94 96 PHE A CA 1
ATOM 685 C C . PHE A 1 96 ? -0.044 -9.697 -16.315 1.00 93.94 96 PHE A C 1
ATOM 687 O O . PHE A 1 96 ? -0.301 -10.016 -15.156 1.00 93.94 96 PHE A O 1
ATOM 694 N N . ILE A 1 97 ? 0.163 -8.426 -16.680 1.00 93.56 97 ILE A N 1
ATOM 695 C CA . ILE A 1 97 ? 0.184 -7.315 -15.717 1.00 93.56 97 ILE A CA 1
ATOM 696 C C . ILE A 1 97 ? -1.182 -7.155 -15.051 1.00 93.56 97 ILE A C 1
ATOM 698 O O . ILE A 1 97 ? -1.261 -7.022 -13.836 1.00 93.56 97 ILE A O 1
ATOM 702 N N . ALA A 1 98 ? -2.271 -7.197 -15.819 1.00 94.06 98 ALA A N 1
ATOM 703 C CA . ALA A 1 98 ? -3.622 -7.080 -15.287 1.00 94.06 98 ALA A CA 1
ATOM 704 C C . ALA A 1 98 ? -3.948 -8.208 -14.301 1.00 94.06 98 ALA A C 1
ATOM 706 O O . ALA A 1 98 ? -4.498 -7.937 -13.231 1.00 94.06 98 ALA A O 1
ATOM 707 N N . ALA A 1 99 ? -3.575 -9.453 -14.611 1.00 94.25 99 ALA A N 1
ATOM 708 C CA . ALA A 1 99 ? -3.777 -10.580 -13.705 1.00 94.25 99 ALA A CA 1
ATOM 709 C C . ALA A 1 99 ? -3.001 -10.404 -12.388 1.00 94.25 99 ALA A C 1
ATOM 711 O O . ALA A 1 99 ? -3.576 -10.563 -11.314 1.00 94.25 99 ALA A O 1
ATOM 712 N N . ASP A 1 100 ? -1.731 -10.008 -12.464 1.00 92.06 100 ASP A N 1
ATOM 713 C CA . ASP A 1 100 ? -0.867 -9.809 -11.296 1.00 92.06 100 ASP A CA 1
ATOM 714 C C . ASP A 1 100 ? -1.283 -8.592 -10.442 1.00 92.06 100 ASP A C 1
ATOM 716 O O . ASP A 1 100 ? -1.332 -8.635 -9.211 1.00 92.06 100 ASP A O 1
ATOM 720 N N . GLN A 1 101 ? -1.641 -7.483 -11.089 1.00 93.75 101 GLN A N 1
ATOM 721 C CA . GLN A 1 101 ? -1.835 -6.199 -10.422 1.00 93.75 101 GLN A CA 1
ATOM 722 C C . GLN A 1 101 ? -3.281 -5.953 -9.966 1.00 93.75 101 GLN A C 1
ATOM 724 O O . GLN A 1 101 ? -3.485 -5.276 -8.954 1.00 93.75 101 GLN A O 1
ATOM 729 N N . SER A 1 102 ? -4.289 -6.537 -10.624 1.00 93.62 102 SER A N 1
ATOM 730 C CA . SER A 1 102 ? -5.714 -6.313 -10.307 1.00 93.62 102 SER A CA 1
ATOM 731 C C . SER A 1 102 ? -6.085 -6.640 -8.860 1.00 93.62 102 SER A C 1
ATOM 733 O O . SER A 1 102 ? -6.899 -5.936 -8.257 1.00 93.62 102 SER A O 1
ATOM 735 N N . ILE A 1 103 ? -5.443 -7.643 -8.252 1.00 94.00 103 ILE A N 1
ATOM 736 C CA . ILE A 1 103 ? -5.715 -8.024 -6.862 1.00 94.00 103 ILE A CA 1
ATOM 737 C C . ILE A 1 103 ? -5.424 -6.885 -5.875 1.00 94.00 103 ILE A C 1
ATOM 739 O O . ILE A 1 103 ? -6.096 -6.771 -4.855 1.00 94.00 103 ILE A O 1
ATOM 743 N N . HIS A 1 104 ? -4.460 -6.007 -6.166 1.00 93.44 104 HIS A N 1
ATOM 744 C CA . HIS A 1 104 ? -4.153 -4.845 -5.327 1.00 93.44 104 HIS A CA 1
ATOM 745 C C . HIS A 1 104 ? -5.295 -3.834 -5.340 1.00 93.44 104 HIS A C 1
ATOM 747 O O . HIS A 1 104 ? -5.705 -3.354 -4.284 1.00 93.44 104 HIS A O 1
ATOM 753 N N . VAL A 1 105 ? -5.841 -3.572 -6.529 1.00 94.75 105 VAL A N 1
ATOM 754 C CA . VAL A 1 105 ? -6.977 -2.669 -6.730 1.00 94.75 105 VAL A CA 1
ATOM 755 C C . VAL A 1 105 ? -8.215 -3.221 -6.025 1.00 94.75 105 VAL A C 1
ATOM 757 O O . VAL A 1 105 ? -8.846 -2.517 -5.239 1.00 94.75 105 VAL A O 1
ATOM 760 N N . ILE A 1 106 ? -8.513 -4.508 -6.229 1.00 95.06 106 ILE A N 1
ATOM 761 C CA . ILE A 1 106 ? -9.653 -5.182 -5.595 1.00 95.06 106 ILE A CA 1
ATOM 762 C C . ILE A 1 106 ? -9.527 -5.137 -4.067 1.00 95.06 106 ILE A C 1
ATOM 764 O O . ILE A 1 106 ? -10.485 -4.777 -3.383 1.00 95.06 106 ILE A O 1
ATOM 768 N N . LEU A 1 107 ? -8.350 -5.455 -3.517 1.00 93.25 107 LEU A N 1
ATOM 769 C CA . LEU A 1 107 ? -8.129 -5.440 -2.069 1.00 93.25 107 LEU A CA 1
ATOM 770 C C . LEU A 1 107 ? -8.240 -4.038 -1.469 1.00 93.25 107 LEU A C 1
ATOM 772 O O . LEU A 1 107 ? -8.814 -3.901 -0.390 1.00 93.25 107 LEU A O 1
ATOM 776 N N . ALA A 1 108 ? -7.735 -3.010 -2.155 1.00 94.38 108 ALA A N 1
ATOM 777 C CA . ALA A 1 108 ? -7.846 -1.634 -1.688 1.00 94.38 108 ALA A CA 1
ATOM 778 C C . ALA A 1 108 ? -9.313 -1.194 -1.586 1.00 94.38 108 ALA A C 1
ATOM 780 O O . ALA A 1 108 ? -9.709 -0.653 -0.553 1.00 94.38 108 ALA A O 1
ATOM 781 N N . LEU A 1 109 ? -10.124 -1.480 -2.612 1.00 95.00 109 LEU A N 1
ATOM 782 C CA . LEU A 1 109 ? -11.558 -1.166 -2.632 1.00 95.00 109 LEU A CA 1
ATOM 783 C C . LEU A 1 109 ? -12.332 -1.961 -1.57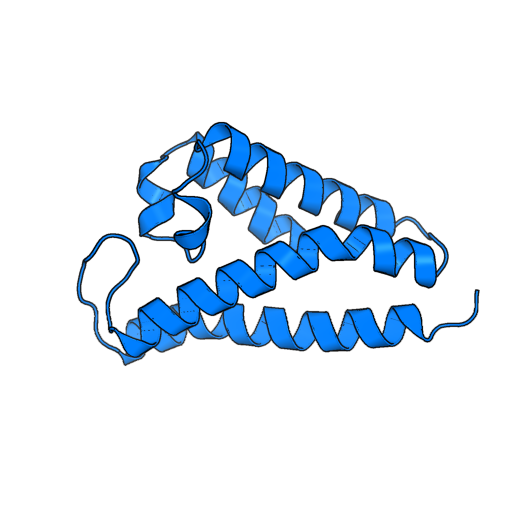5 1.00 95.00 109 LEU A C 1
ATOM 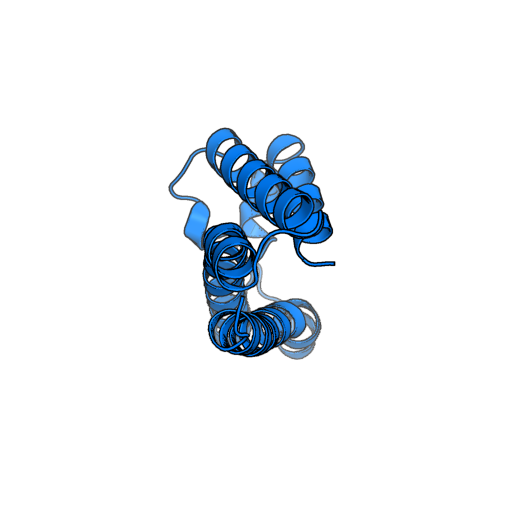785 O O . LEU A 1 109 ? -13.123 -1.393 -0.819 1.00 95.00 109 LEU A O 1
ATOM 789 N N . TRP A 1 110 ? -12.069 -3.265 -1.475 1.00 94.44 110 TRP A N 1
ATOM 790 C CA . TRP A 1 110 ? -12.685 -4.121 -0.464 1.00 94.44 110 TRP A CA 1
ATOM 791 C C . TRP A 1 110 ? -12.382 -3.631 0.953 1.00 94.44 110 TRP A C 1
ATOM 793 O O . TRP A 1 110 ? -13.267 -3.575 1.806 1.00 94.44 110 TRP A O 1
ATOM 803 N N . HIS A 1 111 ? -11.139 -3.234 1.219 1.00 92.75 111 HIS A N 1
ATOM 804 C CA . HIS A 1 111 ? -10.759 -2.778 2.546 1.00 92.75 111 HIS A CA 1
ATOM 805 C C . HIS A 1 111 ? -11.322 -1.390 2.885 1.00 92.75 111 HIS A C 1
ATOM 807 O O . HIS A 1 111 ? -11.670 -1.183 4.046 1.00 92.75 111 HIS A O 1
ATOM 813 N N . VAL A 1 112 ? -11.538 -0.486 1.909 1.00 92.88 112 VAL A N 1
ATOM 814 C CA . VAL A 1 112 ? -12.349 0.736 2.131 1.00 92.88 112 VAL A CA 1
ATOM 815 C C . VAL A 1 112 ? -13.732 0.353 2.640 1.00 92.88 112 VAL A C 1
ATOM 817 O O . VAL A 1 112 ? -14.185 0.886 3.653 1.00 92.88 112 VAL A O 1
ATOM 820 N N . PHE A 1 113 ? -14.398 -0.575 1.947 1.00 91.69 113 PHE A N 1
ATOM 821 C CA . PHE A 1 113 ? -15.741 -1.010 2.314 1.00 91.69 113 PHE A CA 1
ATOM 822 C C . PHE A 1 113 ? -15.765 -1.576 3.737 1.00 91.69 113 PHE A C 1
ATOM 824 O O . PHE A 1 113 ? -16.551 -1.119 4.567 1.00 91.69 113 PHE A O 1
ATOM 831 N N . VAL A 1 114 ? -14.851 -2.501 4.053 1.00 89.12 114 VAL A N 1
ATOM 832 C CA . VAL A 1 114 ? -14.732 -3.075 5.399 1.00 89.12 114 VAL A CA 1
ATOM 833 C C . VAL A 1 114 ? -14.500 -1.974 6.432 1.00 89.12 114 VAL A C 1
ATOM 835 O O . VAL A 1 114 ? -15.244 -1.896 7.408 1.00 89.12 114 VAL A O 1
ATOM 838 N N . LEU A 1 115 ? -13.533 -1.085 6.213 1.00 89.56 115 LEU A N 1
ATOM 839 C CA . LEU A 1 115 ? -13.195 -0.015 7.148 1.00 89.56 115 LEU A CA 1
ATOM 840 C C . LEU A 1 115 ? -14.384 0.920 7.420 1.00 89.56 115 LEU A C 1
ATOM 842 O O . LEU A 1 115 ? -14.660 1.254 8.573 1.00 89.56 115 LEU A O 1
ATOM 846 N N . ALA A 1 116 ? -15.141 1.273 6.379 1.00 88.56 116 ALA A N 1
ATOM 847 C CA . ALA A 1 116 ? -16.353 2.075 6.506 1.00 88.56 116 ALA A CA 1
ATOM 848 C C . ALA A 1 116 ? -17.421 1.389 7.375 1.00 88.56 116 ALA A C 1
ATOM 850 O O . ALA A 1 116 ? -18.126 2.067 8.122 1.00 88.56 116 ALA A O 1
ATOM 851 N N . THR A 1 117 ? -17.531 0.054 7.334 1.00 86.25 117 THR A N 1
ATOM 852 C CA . THR A 1 117 ? -18.444 -0.669 8.238 1.00 86.25 117 THR A CA 1
ATOM 853 C C . THR A 1 117 ? -17.986 -0.628 9.694 1.00 86.25 117 THR A C 1
ATOM 855 O O . THR A 1 117 ? -18.828 -0.519 10.580 1.00 86.25 117 THR A O 1
ATOM 858 N N . TRP A 1 118 ? -16.676 -0.654 9.960 1.00 83.44 118 TRP A N 1
ATOM 859 C CA . TRP A 1 118 ? -16.131 -0.581 11.321 1.00 83.44 118 TRP A CA 1
ATOM 860 C C . TRP A 1 118 ? -16.346 0.786 11.972 1.00 83.44 118 TRP A C 1
ATOM 862 O O . TRP A 1 118 ? -16.710 0.835 13.143 1.00 83.44 118 TRP A O 1
ATOM 872 N N . PHE A 1 119 ? -16.231 1.877 11.207 1.00 79.94 119 PHE A N 1
ATOM 873 C CA . PHE A 1 119 ? -16.576 3.222 11.688 1.00 79.94 119 PHE A CA 1
ATOM 874 C C . PHE A 1 119 ? -18.052 3.376 12.077 1.00 79.94 119 PHE A C 1
ATOM 876 O O . PHE A 1 119 ? -18.390 4.251 12.866 1.00 79.94 119 PHE A O 1
ATOM 883 N N . ARG A 1 120 ? -18.934 2.540 11.522 1.00 80.69 120 ARG A N 1
ATOM 884 C CA . ARG A 1 120 ? -20.381 2.580 11.777 1.00 80.69 120 ARG A CA 1
ATOM 885 C C . ARG A 1 120 ? -20.827 1.649 12.904 1.00 80.69 120 ARG A C 1
ATOM 887 O O . ARG A 1 120 ? -22.010 1.650 13.236 1.00 80.69 120 ARG A O 1
ATOM 894 N N . ARG A 1 121 ? -19.932 0.832 13.470 1.00 72.25 121 ARG A N 1
ATOM 895 C CA . ARG A 1 121 ? -20.286 -0.059 14.582 1.00 72.25 121 ARG A CA 1
ATOM 896 C C . ARG A 1 121 ? -20.358 0.752 15.882 1.00 72.25 121 ARG A C 1
ATOM 898 O O . ARG A 1 121 ? -19.353 1.377 16.225 1.00 72.25 121 ARG A O 1
ATOM 905 N N . PRO A 1 122 ? -21.500 0.752 16.595 1.00 58.69 122 PRO A N 1
ATOM 906 C CA . PRO A 1 122 ? -21.558 1.312 17.940 1.00 58.69 122 PRO A CA 1
ATOM 907 C C . PRO A 1 122 ? -20.592 0.547 18.857 1.00 58.69 122 PRO A C 1
ATOM 909 O O . PRO A 1 122 ? -20.365 -0.650 18.653 1.00 58.69 122 PRO A O 1
ATOM 912 N N . VAL A 1 123 ? -19.975 1.281 19.788 1.00 60.66 123 VAL A N 1
ATOM 913 C CA . VAL A 1 123 ? -19.010 0.772 20.780 1.00 60.66 123 VAL A CA 1
ATOM 914 C C . VAL A 1 123 ? -19.688 -0.187 21.747 1.00 60.66 123 VAL A C 1
ATOM 916 O O . VAL A 1 123 ? -20.806 0.147 22.194 1.00 60.66 123 VAL A O 1
#